Protein AF-A0AAE9EPN7-F1 (afdb_monomer_lite)

Secondary structure (DSSP, 8-state):
----S-TT--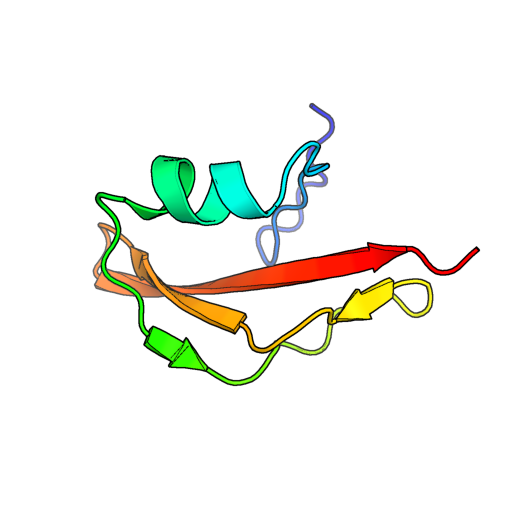----S-HHHIIIIITTTS-EEEEPPP--S-TTEEE-S-EEEEE-TTS-EEEE--EEE--

Sequence (69 aa):
MKSHQNFEYFEINLTNREDFIAVGLRDIRYRMGPTRPGSFPTYTAVEGGFEVTRNDGLTASICVFRQMA

pLDDT: mean 81.5, std 14.21, range [32.25, 94.31]

Radius of gyration: 12.47 Å; chains: 1; bounding box: 30×25×28 Å

Organism: Caenorhabditis briggsae (NCBI:txid6238)

Structure (mmCIF, N/CA/C/O backbone):
data_AF-A0AAE9EPN7-F1
#
_entry.id   AF-A0AAE9EPN7-F1
#
loop_
_atom_site.group_PDB
_atom_site.id
_atom_site.type_symbol
_atom_site.label_atom_id
_atom_site.label_alt_id
_atom_site.label_comp_id
_atom_site.label_asym_id
_atom_site.label_entity_id
_atom_site.label_seq_id
_atom_site.pdbx_PDB_ins_code
_atom_site.Cartn_x
_atom_site.Cartn_y
_atom_site.Cartn_z
_atom_site.occupancy
_atom_site.B_iso_or_equiv
_atom_site.auth_seq_id
_atom_site.auth_comp_id
_atom_site.auth_asym_id
_atom_site.auth_atom_id
_atom_site.pdbx_PDB_model_num
ATOM 1 N N . MET A 1 1 ? 10.025 -14.311 5.135 1.00 38.88 1 MET A N 1
ATOM 2 C CA . MET A 1 1 ? 9.737 -12.862 5.210 1.00 38.88 1 MET A CA 1
ATOM 3 C C . MET A 1 1 ? 10.755 -12.245 6.162 1.00 38.88 1 MET A C 1
ATOM 5 O O . MET A 1 1 ? 10.745 -12.609 7.330 1.00 38.88 1 MET A O 1
ATOM 9 N N . LYS A 1 2 ? 11.710 -11.443 5.674 1.00 32.25 2 LYS A N 1
ATOM 10 C CA . LYS A 1 2 ? 12.681 -10.751 6.540 1.00 32.25 2 LYS A CA 1
ATOM 11 C C . LYS A 1 2 ? 12.101 -9.374 6.864 1.00 32.25 2 LYS A C 1
ATOM 13 O O . LYS A 1 2 ? 11.939 -8.569 5.961 1.00 32.25 2 LYS A O 1
ATOM 18 N N . SER A 1 3 ? 11.736 -9.151 8.122 1.00 41.50 3 SER A N 1
ATOM 19 C CA . SER A 1 3 ? 11.238 -7.869 8.627 1.00 41.50 3 SER A CA 1
ATOM 20 C C . SER A 1 3 ? 12.360 -7.215 9.425 1.00 41.50 3 SER A C 1
ATOM 22 O O . SER A 1 3 ? 12.779 -7.769 10.440 1.00 41.50 3 SER A O 1
ATOM 24 N N . HIS A 1 4 ? 12.862 -6.065 8.981 1.00 50.56 4 HIS A N 1
ATOM 25 C CA . HIS A 1 4 ? 13.768 -5.253 9.791 1.00 50.56 4 HIS A CA 1
ATOM 26 C C . HIS A 1 4 ? 12.939 -4.537 10.870 1.00 50.56 4 HIS A C 1
ATOM 28 O O . HIS A 1 4 ? 11.929 -3.915 10.563 1.00 50.56 4 HIS A O 1
ATOM 34 N N . GLN A 1 5 ? 13.327 -4.679 12.139 1.00 42.47 5 GLN A N 1
ATOM 35 C CA . GLN A 1 5 ? 12.605 -4.220 13.340 1.00 42.47 5 GLN A CA 1
ATOM 36 C C . GLN A 1 5 ? 12.583 -2.685 13.543 1.00 42.47 5 GLN A C 1
ATOM 38 O O . GLN A 1 5 ? 12.581 -2.217 14.677 1.00 42.47 5 GLN A O 1
ATOM 43 N N . ASN A 1 6 ? 12.545 -1.883 12.476 1.00 49.19 6 ASN A N 1
ATOM 44 C CA . ASN A 1 6 ? 12.198 -0.464 12.576 1.00 49.19 6 ASN A CA 1
ATOM 45 C C . ASN A 1 6 ? 10.727 -0.309 12.180 1.00 49.19 6 ASN A C 1
ATOM 47 O O . ASN A 1 6 ? 10.385 -0.339 11.004 1.00 49.19 6 ASN A O 1
ATOM 51 N N . PHE A 1 7 ? 9.851 -0.162 13.176 1.00 60.38 7 PHE A N 1
ATOM 52 C CA . PHE A 1 7 ? 8.384 -0.101 13.052 1.00 60.38 7 PHE A CA 1
ATOM 53 C C . PHE A 1 7 ? 7.828 1.082 12.225 1.00 60.38 7 PHE A C 1
ATOM 55 O O . PHE A 1 7 ? 6.615 1.284 12.193 1.00 60.38 7 PHE A O 1
ATOM 62 N N . GLU A 1 8 ? 8.671 1.876 11.564 1.00 69.81 8 GLU A N 1
ATOM 63 C CA . GLU A 1 8 ? 8.223 3.015 10.755 1.00 69.81 8 GLU A CA 1
ATOM 64 C C . GLU A 1 8 ? 7.680 2.606 9.381 1.00 69.81 8 GLU A C 1
ATOM 66 O O . GLU A 1 8 ? 6.823 3.305 8.832 1.00 69.81 8 GLU A O 1
ATOM 71 N N . TYR A 1 9 ? 8.148 1.486 8.823 1.00 75.44 9 TYR A N 1
ATOM 72 C CA . TYR A 1 9 ? 7.693 0.981 7.530 1.00 75.44 9 TYR A CA 1
ATOM 73 C C . TYR A 1 9 ? 7.836 -0.542 7.424 1.00 75.44 9 TYR A C 1
ATOM 75 O O . TYR A 1 9 ? 8.701 -1.160 8.040 1.00 75.44 9 TYR A O 1
ATOM 83 N N . PHE A 1 10 ? 6.974 -1.146 6.608 1.00 78.94 10 PHE A N 1
ATOM 84 C CA . PHE A 1 10 ? 7.005 -2.563 6.260 1.00 78.94 10 PHE A CA 1
ATOM 85 C C . PHE A 1 10 ? 7.032 -2.686 4.738 1.00 78.94 10 PHE A C 1
ATOM 87 O O . PHE A 1 10 ? 6.171 -2.124 4.060 1.00 78.94 10 PHE A O 1
ATOM 94 N N . GLU A 1 11 ? 8.026 -3.397 4.210 1.00 83.12 11 GLU A N 1
ATOM 95 C CA . GLU A 1 11 ? 8.214 -3.594 2.771 1.00 83.12 11 GLU A CA 1
ATOM 96 C C . GLU A 1 11 ? 7.869 -5.031 2.375 1.00 83.12 11 GLU A C 1
ATOM 98 O O . GLU A 1 11 ? 8.260 -5.995 3.040 1.00 83.12 11 GLU A O 1
ATOM 103 N N . ILE A 1 12 ? 7.150 -5.166 1.261 1.00 83.56 12 ILE A N 1
ATOM 104 C CA . ILE A 1 12 ? 6.846 -6.446 0.626 1.00 83.56 12 ILE A CA 1
ATOM 105 C C . ILE A 1 12 ? 7.134 -6.368 -0.866 1.00 83.56 12 ILE A C 1
ATOM 107 O O . ILE A 1 12 ? 6.864 -5.35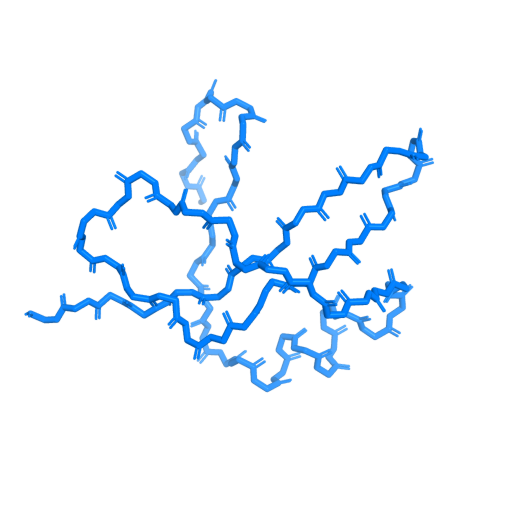8 -1.514 1.00 83.56 12 ILE A O 1
ATOM 111 N N . ASN A 1 13 ? 7.622 -7.472 -1.424 1.00 86.81 13 ASN A N 1
ATOM 112 C CA . ASN A 1 13 ? 7.729 -7.616 -2.869 1.00 86.81 13 ASN A CA 1
ATOM 113 C C . ASN A 1 13 ? 6.333 -7.842 -3.452 1.00 86.81 13 ASN A C 1
ATOM 115 O O . ASN A 1 13 ? 5.671 -8.825 -3.118 1.00 86.81 13 ASN A O 1
ATOM 119 N N . LEU A 1 14 ? 5.901 -6.947 -4.336 1.00 84.50 14 LEU A N 1
ATOM 120 C CA . LEU A 1 14 ? 4.642 -7.078 -5.062 1.00 84.50 14 LEU A CA 1
ATOM 121 C C . LEU A 1 14 ? 4.881 -7.802 -6.389 1.00 84.50 14 LEU A C 1
ATOM 123 O O . LEU A 1 14 ? 5.669 -7.347 -7.213 1.00 84.50 14 LEU A O 1
ATOM 127 N N . THR A 1 15 ? 4.186 -8.920 -6.603 1.00 86.31 15 THR A N 1
ATOM 128 C CA . THR A 1 15 ? 4.268 -9.695 -7.856 1.00 86.31 15 THR A CA 1
ATOM 129 C C . THR A 1 15 ? 3.300 -9.170 -8.916 1.00 86.31 15 THR A C 1
ATOM 131 O O . THR A 1 15 ? 3.642 -9.132 -10.093 1.00 86.31 15 THR A O 1
ATOM 134 N N . ASN A 1 16 ? 2.110 -8.727 -8.494 1.00 89.44 16 ASN A N 1
ATOM 135 C CA . ASN A 1 16 ? 1.116 -8.083 -9.347 1.00 89.44 16 ASN A CA 1
ATOM 136 C C . ASN A 1 16 ? 0.514 -6.875 -8.615 1.00 89.44 16 ASN A C 1
ATOM 138 O O . ASN A 1 16 ? -0.084 -7.001 -7.545 1.00 89.44 16 ASN A O 1
ATOM 142 N N . ARG A 1 17 ? 0.695 -5.691 -9.201 1.00 87.94 17 ARG A N 1
ATOM 143 C CA . ARG A 1 17 ? 0.191 -4.428 -8.659 1.00 87.94 17 ARG A CA 1
ATOM 144 C C . ARG A 1 17 ? -1.332 -4.325 -8.756 1.00 87.94 17 ARG A C 1
ATOM 146 O O . ARG A 1 17 ? -1.959 -3.844 -7.816 1.00 87.94 17 ARG A O 1
ATOM 153 N N . GLU A 1 18 ? -1.909 -4.730 -9.881 1.00 90.19 18 GLU A N 1
ATOM 154 C CA . GLU A 1 18 ? -3.349 -4.622 -10.129 1.00 90.19 18 GLU A CA 1
ATOM 155 C C . GLU A 1 18 ? -4.119 -5.529 -9.171 1.00 90.19 18 GLU A C 1
ATOM 157 O O . GLU A 1 18 ? -5.057 -5.071 -8.522 1.00 90.19 18 GLU A O 1
ATOM 162 N N . ASP A 1 19 ? -3.638 -6.760 -8.970 1.00 92.56 19 ASP A N 1
ATOM 163 C CA . ASP A 1 19 ? -4.217 -7.689 -7.993 1.00 92.56 19 ASP A CA 1
ATOM 164 C C . ASP A 1 19 ? -4.097 -7.161 -6.561 1.00 92.56 19 ASP A C 1
ATOM 166 O O . ASP A 1 19 ? -5.030 -7.298 -5.771 1.00 92.56 19 ASP A O 1
ATOM 170 N N . PHE A 1 20 ? -2.978 -6.522 -6.203 1.00 89.44 20 PHE A N 1
ATOM 171 C CA . PHE A 1 20 ? -2.836 -5.916 -4.878 1.00 89.44 20 PHE A CA 1
ATOM 172 C C . PHE A 1 20 ? -3.900 -4.840 -4.632 1.00 89.44 20 PHE A C 1
ATOM 174 O O . PHE A 1 20 ? -4.502 -4.805 -3.561 1.00 89.44 20 PHE A O 1
ATOM 181 N N . ILE A 1 21 ? -4.170 -3.993 -5.625 1.00 88.12 21 ILE A N 1
ATOM 182 C CA . ILE A 1 21 ? -5.197 -2.953 -5.513 1.00 88.12 21 ILE A CA 1
ATOM 183 C C . ILE A 1 21 ? -6.596 -3.585 -5.496 1.00 88.12 21 ILE A C 1
ATOM 185 O O . ILE A 1 21 ? -7.400 -3.267 -4.624 1.00 88.12 21 ILE A O 1
ATOM 189 N N . ALA A 1 22 ? -6.887 -4.506 -6.418 1.00 90.75 22 ALA A N 1
ATOM 190 C CA . ALA A 1 22 ? -8.220 -5.082 -6.585 1.00 90.75 22 ALA A CA 1
ATOM 191 C C . ALA A 1 22 ? -8.619 -6.059 -5.468 1.00 90.75 22 ALA A C 1
ATOM 193 O O . ALA A 1 22 ? -9.796 -6.141 -5.118 1.00 90.75 22 ALA A O 1
ATOM 194 N N . VAL A 1 23 ? -7.660 -6.811 -4.922 1.00 90.69 23 VAL A N 1
ATOM 195 C CA . VAL A 1 23 ? -7.892 -7.851 -3.908 1.00 90.69 23 VAL A CA 1
ATOM 196 C C . VAL A 1 23 ? -7.387 -7.402 -2.544 1.00 90.69 23 VAL A C 1
ATOM 198 O O . VAL A 1 23 ? -8.131 -7.458 -1.570 1.00 90.69 23 VAL A O 1
ATOM 201 N N . GLY A 1 24 ? -6.142 -6.927 -2.466 1.00 88.81 24 GLY A N 1
ATOM 202 C CA . GLY A 1 24 ? -5.503 -6.556 -1.200 1.00 88.81 24 GLY A CA 1
ATOM 203 C C . GLY A 1 24 ? -6.125 -5.330 -0.531 1.00 88.81 24 GLY A C 1
ATOM 204 O O . GLY A 1 24 ? -6.203 -5.283 0.694 1.00 88.81 24 GLY A O 1
ATOM 205 N N . LEU A 1 25 ? -6.608 -4.362 -1.318 1.00 89.38 25 LEU A N 1
ATOM 206 C CA . LEU A 1 25 ? -7.266 -3.155 -0.803 1.00 89.38 25 LEU A CA 1
ATOM 207 C C . LEU A 1 25 ? -8.799 -3.213 -0.857 1.00 89.38 25 LEU A C 1
ATOM 209 O O . LEU A 1 25 ? -9.442 -2.253 -0.442 1.00 89.38 25 LEU A O 1
ATOM 213 N N . ARG A 1 26 ?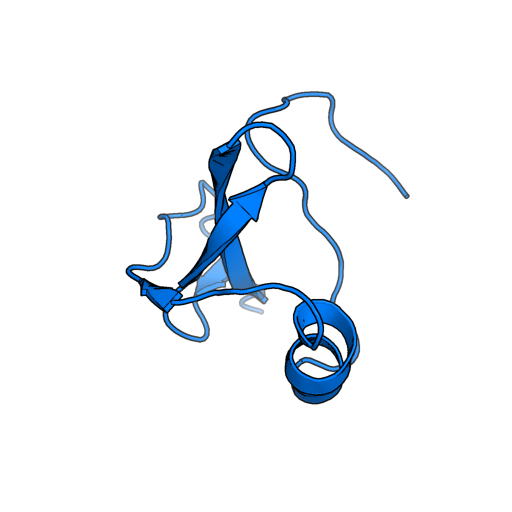 -9.399 -4.315 -1.330 1.00 90.81 26 ARG A N 1
ATOM 214 C CA . ARG A 1 26 ? -10.844 -4.412 -1.610 1.00 90.81 26 ARG A CA 1
ATOM 215 C C . ARG A 1 26 ? -11.733 -3.975 -0.445 1.00 90.81 26 ARG A C 1
ATOM 217 O O . ARG A 1 26 ? -12.691 -3.234 -0.645 1.00 90.81 26 ARG A O 1
ATOM 224 N N . ASP A 1 27 ? -11.400 -4.439 0.755 1.00 89.88 27 ASP A N 1
ATOM 225 C CA . ASP A 1 27 ? -12.185 -4.201 1.970 1.00 89.88 27 ASP A CA 1
ATOM 226 C C . ASP A 1 27 ? -11.568 -3.111 2.863 1.00 89.88 27 ASP A C 1
ATOM 228 O O . ASP A 1 27 ? -12.018 -2.871 3.985 1.00 89.88 27 ASP A O 1
ATOM 232 N N . ILE A 1 28 ? -10.536 -2.422 2.367 1.00 89.75 28 ILE A N 1
ATOM 233 C CA . ILE A 1 28 ? -9.851 -1.343 3.071 1.00 89.75 28 ILE A CA 1
ATOM 234 C C . ILE A 1 28 ? -10.321 -0.021 2.475 1.00 89.75 28 ILE A C 1
ATOM 236 O O . ILE A 1 28 ? -10.121 0.259 1.297 1.00 89.75 28 ILE A O 1
ATOM 240 N N . ARG A 1 29 ? -10.918 0.845 3.297 1.00 89.81 29 ARG A N 1
ATOM 241 C CA . ARG A 1 29 ? -11.211 2.215 2.861 1.00 89.81 29 ARG A CA 1
ATOM 242 C C . ARG A 1 29 ? -9.906 2.987 2.733 1.00 89.81 29 ARG A C 1
ATOM 244 O O . ARG A 1 29 ? -9.167 3.116 3.710 1.00 89.81 29 ARG A O 1
ATOM 251 N N . TYR A 1 30 ? -9.662 3.529 1.548 1.00 92.19 30 TYR A N 1
ATOM 252 C CA . TYR A 1 30 ? -8.495 4.352 1.282 1.00 92.19 30 TYR A CA 1
ATOM 253 C C . TYR A 1 30 ? -8.848 5.603 0.487 1.00 92.19 30 TYR A C 1
ATOM 255 O O . TYR A 1 30 ? -9.866 5.667 -0.204 1.00 92.19 30 TYR A O 1
ATOM 263 N N . ARG A 1 31 ? -7.970 6.600 0.573 1.00 92.81 31 ARG A N 1
ATOM 264 C CA . ARG A 1 31 ? -7.944 7.753 -0.329 1.00 92.81 31 ARG A CA 1
ATOM 265 C C . ARG A 1 31 ? -6.579 7.847 -0.992 1.00 92.81 31 ARG A C 1
ATOM 267 O O . ARG A 1 31 ? -5.575 7.451 -0.403 1.00 92.81 31 ARG A O 1
ATOM 274 N N . MET A 1 32 ? -6.544 8.383 -2.205 1.00 91.94 32 MET A N 1
ATOM 275 C CA . MET A 1 32 ? -5.273 8.721 -2.839 1.00 91.94 32 MET A CA 1
ATOM 276 C C . MET A 1 32 ? -4.668 9.929 -2.124 1.00 91.94 32 MET A C 1
ATOM 278 O O . MET A 1 32 ? -5.357 10.919 -1.878 1.00 91.94 32 MET A O 1
ATOM 282 N N . GLY A 1 33 ? -3.391 9.830 -1.786 1.00 88.75 33 GLY A N 1
ATOM 283 C CA . GLY A 1 33 ? -2.621 10.861 -1.109 1.00 88.75 33 GLY A CA 1
ATOM 284 C C . GLY A 1 33 ? -1.230 11.019 -1.720 1.00 88.75 33 GLY A C 1
ATOM 285 O O . GLY A 1 33 ? -0.872 10.323 -2.679 1.00 88.75 33 GLY A O 1
ATOM 286 N N . PRO A 1 34 ? -0.422 11.946 -1.189 1.00 87.56 34 PRO A N 1
ATOM 287 C CA . PRO A 1 34 ? 0.959 12.093 -1.616 1.00 87.56 34 PRO A CA 1
ATOM 288 C C . PRO A 1 34 ? 1.739 10.808 -1.326 1.00 87.56 34 PRO A C 1
ATOM 290 O O . PRO A 1 34 ? 1.513 10.127 -0.322 1.00 87.56 34 PRO A O 1
ATOM 293 N N . THR A 1 35 ? 2.687 10.473 -2.195 1.00 85.88 35 THR A N 1
ATOM 294 C CA . THR A 1 35 ? 3.644 9.414 -1.887 1.00 85.88 35 THR A CA 1
ATOM 295 C C . THR A 1 35 ? 4.502 9.869 -0.712 1.00 85.88 35 THR A C 1
ATOM 297 O O . THR A 1 35 ? 5.029 10.985 -0.711 1.00 85.88 35 THR A O 1
ATOM 300 N N . ARG A 1 36 ? 4.682 9.009 0.290 1.00 76.75 36 ARG A N 1
ATOM 301 C CA . ARG A 1 36 ? 5.688 9.262 1.319 1.00 76.75 36 ARG A CA 1
ATOM 302 C C . ARG A 1 36 ? 7.077 9.128 0.682 1.00 76.75 36 ARG A C 1
ATOM 304 O O . ARG A 1 36 ? 7.323 8.107 0.037 1.00 76.75 36 ARG A O 1
ATOM 311 N N . PRO A 1 37 ? 7.979 10.114 0.842 1.00 68.69 37 PRO A N 1
ATOM 312 C CA . PRO A 1 37 ? 9.346 9.971 0.368 1.00 68.69 37 PRO A CA 1
ATOM 313 C C . PRO A 1 37 ? 9.978 8.784 1.097 1.00 68.69 37 PRO A C 1
ATOM 315 O O . PRO A 1 37 ? 10.154 8.809 2.314 1.00 68.69 37 PRO A O 1
ATOM 318 N N . GLY A 1 38 ? 10.238 7.707 0.358 1.00 66.25 38 GLY A N 1
ATOM 319 C CA . GLY A 1 38 ? 10.977 6.570 0.882 1.00 66.25 38 GLY A CA 1
ATOM 320 C C . GLY A 1 38 ? 12.427 6.977 1.129 1.00 66.25 38 GLY A C 1
ATOM 321 O O . GLY A 1 38 ? 12.995 7.754 0.365 1.00 66.25 38 GLY A O 1
ATOM 322 N N . SER A 1 39 ? 13.062 6.415 2.154 1.00 64.94 39 SER A N 1
ATOM 323 C CA . SER A 1 39 ? 14.500 6.579 2.417 1.00 64.94 39 SER A CA 1
ATOM 324 C C . SER A 1 39 ? 15.392 5.839 1.408 1.00 64.94 39 SER A C 1
ATOM 326 O O . SER A 1 39 ? 16.570 5.611 1.672 1.00 64.94 39 SER A O 1
ATOM 328 N N . PHE A 1 40 ? 14.839 5.408 0.272 1.00 72.06 40 PHE A N 1
ATOM 329 C CA . PHE A 1 40 ? 15.470 4.444 -0.616 1.00 72.06 40 PHE A CA 1
ATOM 330 C C . PHE A 1 40 ? 15.799 5.089 -1.966 1.00 72.06 40 PHE A C 1
ATOM 332 O O . PHE A 1 40 ? 14.928 5.175 -2.832 1.00 72.06 40 PHE A O 1
ATOM 339 N N . PRO A 1 41 ? 17.051 5.530 -2.181 1.00 73.56 41 PRO A N 1
ATOM 340 C CA . PRO A 1 41 ? 17.445 6.228 -3.407 1.00 73.56 41 PRO A CA 1
ATOM 341 C C . PRO A 1 41 ? 17.346 5.352 -4.663 1.00 73.56 41 PRO A C 1
ATOM 343 O O . PRO A 1 41 ? 17.306 5.871 -5.771 1.00 73.56 41 PRO A O 1
ATOM 346 N N . THR A 1 42 ? 17.282 4.028 -4.505 1.00 81.62 42 THR A N 1
ATOM 347 C CA . THR A 1 42 ? 17.158 3.060 -5.604 1.00 81.62 42 THR A CA 1
ATOM 348 C C . THR A 1 42 ? 15.711 2.787 -6.016 1.00 81.62 42 THR A C 1
ATOM 350 O O . THR A 1 42 ? 15.475 1.921 -6.854 1.00 81.62 42 THR A O 1
ATOM 353 N N . TYR A 1 43 ? 14.728 3.463 -5.421 1.00 83.19 43 TYR A N 1
ATOM 354 C CA . TYR A 1 43 ? 13.312 3.208 -5.660 1.00 83.19 43 TYR A CA 1
ATOM 355 C C . TYR A 1 43 ? 12.604 4.457 -6.170 1.00 83.19 43 TYR A C 1
ATOM 357 O O . TYR A 1 43 ? 12.755 5.552 -5.637 1.00 83.19 43 TYR A O 1
ATOM 365 N N . THR A 1 44 ? 11.773 4.275 -7.192 1.00 86.12 44 THR A N 1
ATOM 366 C CA . THR A 1 44 ? 10.893 5.322 -7.723 1.00 86.12 44 THR A CA 1
ATOM 367 C C . THR A 1 44 ? 9.463 5.025 -7.339 1.00 86.12 44 THR A C 1
ATOM 369 O O . THR A 1 44 ? 8.987 3.909 -7.552 1.00 86.12 44 THR A O 1
ATOM 372 N N . ALA A 1 45 ? 8.762 6.016 -6.798 1.00 85.38 45 ALA A N 1
ATOM 373 C CA . ALA A 1 45 ? 7.327 5.916 -6.590 1.00 85.38 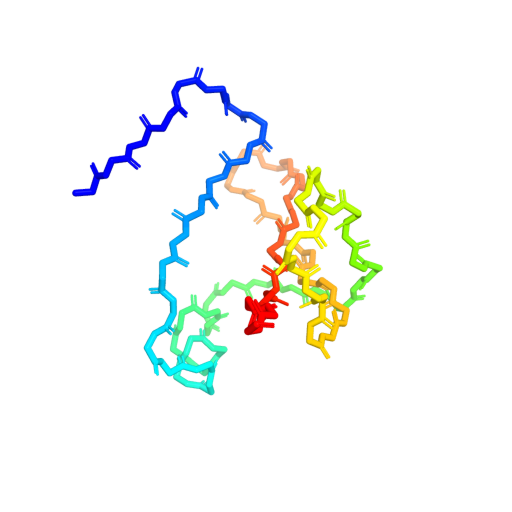45 ALA A CA 1
ATOM 374 C C . ALA A 1 45 ? 6.629 5.726 -7.940 1.00 85.38 45 ALA A C 1
ATOM 376 O O . ALA A 1 45 ? 6.879 6.485 -8.874 1.00 85.38 45 ALA A O 1
ATOM 377 N N . VAL A 1 46 ? 5.775 4.711 -8.051 1.00 85.75 46 VAL A N 1
ATOM 378 C CA . VAL A 1 46 ? 5.043 4.463 -9.300 1.00 85.75 46 VAL A CA 1
ATOM 379 C C . VAL A 1 46 ? 3.888 5.458 -9.436 1.00 85.75 46 VAL A C 1
ATOM 381 O O . VAL A 1 46 ? 3.663 5.965 -10.527 1.00 85.75 46 VAL A O 1
ATOM 384 N N . GLU A 1 47 ? 3.209 5.777 -8.330 1.00 84.62 47 GLU A N 1
ATOM 385 C CA . GLU A 1 47 ? 2.077 6.712 -8.236 1.00 84.62 47 GLU A CA 1
ATOM 386 C C . GLU A 1 47 ? 1.990 7.331 -6.822 1.00 84.62 47 GLU A C 1
ATOM 388 O O . GLU A 1 47 ? 2.888 7.153 -5.988 1.00 84.62 47 GLU A O 1
ATOM 393 N N . GLY A 1 48 ? 0.899 8.060 -6.550 1.00 84.81 48 GLY A N 1
ATOM 394 C CA . GLY A 1 48 ? 0.528 8.510 -5.208 1.00 84.81 48 GLY A CA 1
ATOM 395 C C . GLY A 1 48 ? 0.373 7.357 -4.208 1.00 84.81 48 GLY A C 1
ATOM 396 O O . GLY A 1 48 ? 0.242 6.189 -4.576 1.00 84.81 48 GLY A O 1
ATOM 397 N N . GLY A 1 49 ? 0.400 7.695 -2.921 1.00 90.62 49 GLY A N 1
ATOM 398 C CA . GLY A 1 49 ? 0.187 6.734 -1.844 1.00 90.62 49 GLY A CA 1
ATOM 399 C C . GLY A 1 49 ? -1.296 6.457 -1.605 1.00 90.62 49 GLY A C 1
ATOM 400 O O . GLY A 1 49 ? -2.151 7.307 -1.848 1.00 90.62 49 GLY A O 1
ATOM 401 N N . PHE A 1 50 ? -1.599 5.281 -1.066 1.00 92.38 50 PHE A N 1
ATOM 402 C CA . PHE A 1 50 ? -2.905 4.967 -0.499 1.00 92.38 50 PHE A CA 1
ATOM 403 C C . PHE A 1 50 ? -2.882 5.322 0.983 1.00 92.38 50 PHE A C 1
ATOM 405 O O . PHE A 1 50 ? -2.162 4.699 1.765 1.00 92.38 50 PHE A O 1
ATOM 412 N N . GLU A 1 51 ? -3.653 6.324 1.381 1.00 94.31 51 GLU A N 1
ATOM 413 C CA . GLU A 1 51 ? -3.871 6.618 2.791 1.00 94.31 51 GLU A CA 1
ATOM 414 C C . GLU A 1 51 ? -5.021 5.764 3.312 1.00 94.31 51 GLU A C 1
ATOM 416 O O . GLU A 1 51 ? -6.146 5.858 2.820 1.00 94.31 51 GLU A O 1
ATOM 421 N N . VAL A 1 52 ? -4.725 4.939 4.312 1.00 92.62 52 VAL A N 1
ATOM 422 C CA . VAL A 1 52 ? -5.655 3.984 4.919 1.00 92.62 52 VAL A CA 1
ATOM 423 C C . VAL A 1 52 ? -5.849 4.307 6.393 1.00 92.62 52 VAL A C 1
ATOM 425 O O . VAL A 1 52 ? -4.921 4.760 7.067 1.00 92.62 52 VAL A O 1
ATOM 428 N N . THR A 1 53 ? -7.039 4.031 6.916 1.00 91.75 53 THR A N 1
ATOM 429 C CA . THR A 1 53 ? -7.295 4.051 8.361 1.00 91.75 53 THR A CA 1
ATOM 430 C C . THR A 1 53 ? -7.169 2.634 8.904 1.00 91.75 53 THR A C 1
ATOM 432 O O . THR A 1 53 ? -7.848 1.719 8.445 1.00 91.75 53 THR A O 1
ATOM 435 N N . ARG A 1 54 ? -6.276 2.450 9.873 1.00 88.00 54 ARG A N 1
ATOM 436 C CA . ARG A 1 54 ? -6.063 1.194 10.593 1.00 88.00 54 ARG A CA 1
ATOM 437 C C . ARG A 1 54 ? -7.198 0.947 11.589 1.00 88.00 54 ARG A C 1
ATOM 439 O O . ARG A 1 54 ? -7.906 1.866 11.991 1.00 88.00 54 ARG A O 1
ATOM 446 N N . ASN A 1 55 ? -7.311 -0.292 12.063 1.00 86.88 55 ASN A N 1
ATOM 447 C CA . ASN A 1 55 ? -8.319 -0.679 13.060 1.00 86.88 55 ASN A CA 1
ATOM 448 C C . ASN A 1 55 ? -8.168 0.046 14.411 1.00 86.88 55 ASN A C 1
ATOM 450 O O . ASN A 1 55 ? -9.125 0.112 15.172 1.00 86.88 55 ASN A O 1
ATOM 454 N N . ASP A 1 56 ? -6.987 0.594 14.707 1.00 89.44 56 ASP A N 1
ATOM 455 C CA . ASP A 1 56 ? -6.726 1.429 15.888 1.00 89.44 56 ASP A CA 1
ATOM 456 C C . ASP A 1 56 ? -7.095 2.913 15.681 1.00 89.44 56 ASP A C 1
ATOM 458 O O . ASP A 1 56 ? -6.843 3.741 16.552 1.00 89.44 56 ASP A O 1
ATOM 462 N N . GLY A 1 57 ? -7.691 3.264 14.536 1.00 88.44 57 GLY A N 1
ATOM 463 C CA . GLY A 1 57 ? -8.088 4.629 14.189 1.00 88.44 57 GLY A CA 1
ATOM 464 C C . GLY A 1 57 ? -6.947 5.509 13.672 1.00 88.44 57 GLY A C 1
ATOM 465 O O . GLY A 1 57 ? -7.205 6.632 13.239 1.00 88.44 57 GLY A O 1
ATOM 466 N N . LEU A 1 58 ? -5.702 5.021 13.668 1.00 89.25 58 LEU A N 1
ATOM 467 C CA . LEU A 1 58 ? -4.559 5.755 13.128 1.00 89.25 58 LEU A CA 1
ATOM 468 C C . LEU A 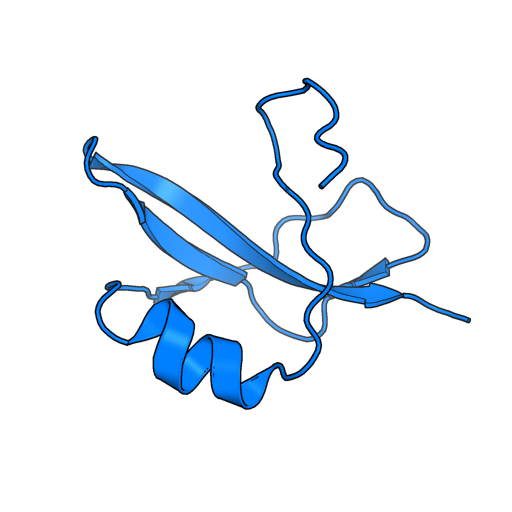1 58 ? -4.494 5.640 11.604 1.00 89.25 58 LEU A C 1
ATOM 470 O O . LEU A 1 58 ? -4.976 4.679 11.001 1.00 89.25 58 LEU A O 1
ATOM 474 N N . THR A 1 59 ? -3.855 6.610 10.958 1.00 89.69 59 THR A N 1
ATOM 475 C CA . THR A 1 59 ? -3.591 6.563 9.519 1.00 89.69 59 THR A CA 1
ATOM 476 C C . THR A 1 59 ? -2.268 5.873 9.210 1.00 89.69 59 THR A C 1
ATOM 478 O O . THR A 1 59 ? -1.273 6.019 9.919 1.00 89.69 59 THR A O 1
ATOM 481 N N . ALA A 1 60 ? -2.251 5.126 8.112 1.00 89.56 60 ALA A N 1
ATOM 482 C CA . ALA A 1 60 ? -1.040 4.610 7.492 1.00 89.56 60 ALA A CA 1
ATOM 483 C C . ALA A 1 60 ? -1.029 4.957 6.002 1.00 89.56 60 ALA A C 1
ATOM 485 O O . ALA A 1 60 ? -2.066 5.250 5.408 1.00 89.56 60 ALA A O 1
ATOM 486 N N . SER A 1 61 ? 0.159 4.928 5.405 1.00 90.69 61 SER A N 1
ATOM 487 C CA . SER A 1 61 ? 0.342 5.120 3.970 1.00 90.69 61 SER A CA 1
ATOM 488 C C . SER A 1 61 ? 0.934 3.855 3.368 1.00 90.69 61 SER A C 1
ATOM 490 O O . SER A 1 61 ? 1.926 3.333 3.878 1.00 90.69 61 SER A O 1
ATOM 492 N N . ILE A 1 62 ? 0.329 3.373 2.287 1.00 90.81 62 ILE A N 1
ATOM 493 C CA . ILE A 1 62 ? 0.858 2.295 1.455 1.00 90.81 62 ILE A CA 1
ATOM 494 C C . ILE A 1 62 ? 1.344 2.942 0.162 1.00 90.81 62 ILE A C 1
ATOM 496 O O . ILE A 1 62 ? 0.564 3.556 -0.560 1.00 90.81 62 ILE A O 1
ATOM 500 N N . CYS A 1 63 ? 2.634 2.826 -0.132 1.00 89.44 63 CYS A N 1
ATOM 501 C CA . CYS A 1 63 ? 3.234 3.380 -1.343 1.00 89.44 63 CYS A CA 1
ATOM 502 C C . CYS A 1 63 ? 3.808 2.244 -2.190 1.00 89.44 63 CYS A C 1
ATOM 504 O O . CYS A 1 63 ? 4.446 1.335 -1.661 1.00 89.44 63 CYS A O 1
ATOM 506 N N . VAL A 1 64 ? 3.579 2.300 -3.502 1.00 89.12 64 VAL A N 1
ATOM 507 C CA . VAL A 1 64 ? 4.125 1.322 -4.449 1.00 89.12 64 VAL A CA 1
ATOM 508 C C . VAL A 1 64 ? 5.350 1.923 -5.112 1.00 89.12 64 VAL A C 1
ATOM 510 O O . VAL A 1 64 ? 5.274 2.978 -5.747 1.00 89.12 64 VAL A O 1
ATOM 513 N N . PHE A 1 65 ? 6.471 1.226 -4.985 1.00 87.38 65 PHE A N 1
ATOM 514 C CA . PHE A 1 65 ? 7.732 1.625 -5.581 1.00 87.38 65 PHE A CA 1
ATOM 515 C C . PHE A 1 65 ? 8.197 0.609 -6.622 1.00 87.38 65 PHE A C 1
ATOM 517 O O . PHE A 1 65 ? 7.912 -0.583 -6.525 1.00 87.38 65 PHE A O 1
ATOM 524 N N . ARG A 1 66 ? 8.948 1.089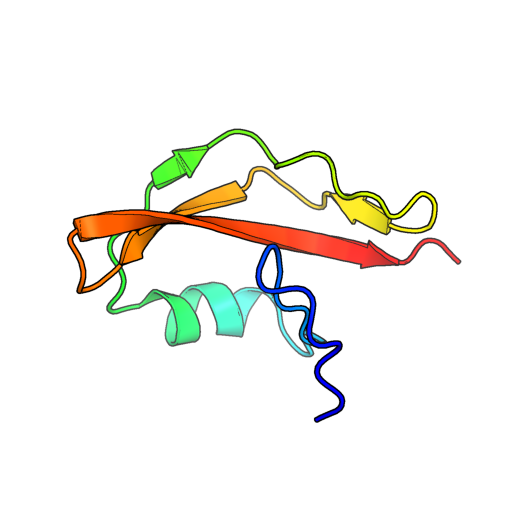 -7.611 1.00 87.31 66 ARG A N 1
ATOM 525 C CA . ARG A 1 66 ? 9.709 0.274 -8.555 1.00 87.31 66 ARG A CA 1
ATOM 526 C C . ARG A 1 66 ? 11.192 0.468 -8.265 1.00 87.31 66 ARG A C 1
ATOM 528 O O . ARG A 1 66 ? 11.652 1.605 -8.183 1.00 87.31 66 ARG A O 1
ATOM 535 N N . GLN A 1 67 ? 11.925 -0.630 -8.136 1.00 84.31 67 GLN A N 1
ATOM 536 C CA . GLN A 1 67 ? 13.378 -0.588 -8.046 1.00 84.31 67 GLN A CA 1
ATOM 537 C C . GLN A 1 67 ? 13.957 -0.148 -9.398 1.00 84.31 67 GLN A C 1
ATOM 539 O O . GLN A 1 67 ? 13.584 -0.685 -10.444 1.00 84.31 67 GLN A O 1
ATOM 544 N N . MET A 1 68 ? 14.827 0.856 -9.377 1.00 78.44 68 MET A N 1
ATOM 545 C CA . MET A 1 68 ? 15.621 1.257 -10.534 1.00 78.44 68 MET A CA 1
ATOM 546 C C . MET A 1 68 ? 16.725 0.215 -10.762 1.00 78.44 68 MET A C 1
ATOM 548 O O . MET A 1 68 ? 17.331 -0.258 -9.797 1.00 78.44 68 MET A O 1
ATOM 552 N N . ALA A 1 69 ? 16.923 -0.167 -12.026 1.00 69.06 69 ALA A N 1
ATOM 553 C CA . ALA A 1 69 ? 17.991 -1.066 -12.462 1.00 69.06 69 ALA A CA 1
ATOM 554 C C . ALA A 1 69 ? 19.352 -0.360 -12.479 1.00 69.06 69 ALA A C 1
ATOM 556 O O . ALA A 1 69 ? 19.364 0.866 -12.738 1.00 69.06 69 ALA A O 1
#

Foldseek 3Di:
DDADPPPPDDDDDDPDPVCCVVPVCVPWDWDFAAADPDPDPQKDFPGTWTWTQDPVRDIDTHTDIDGHD